Protein AF-A0A955HRU6-F1 (afdb_monomer_lite)

Structure (mmCIF, N/CA/C/O backbone):
data_AF-A0A955HRU6-F1
#
_entry.id   AF-A0A955HRU6-F1
#
loop_
_atom_site.group_PDB
_atom_site.id
_atom_site.type_symbol
_atom_site.label_atom_id
_atom_site.label_alt_id
_atom_site.label_comp_id
_atom_site.label_asym_id
_atom_site.label_entity_id
_atom_site.label_seq_id
_atom_site.pdbx_PDB_ins_code
_atom_site.Cartn_x
_atom_site.Cartn_y
_atom_site.Cartn_z
_atom_site.occupancy
_atom_site.B_iso_or_equiv
_atom_site.auth_seq_id
_atom_site.auth_comp_id
_atom_site.auth_asym_id
_atom_site.auth_atom_id
_atom_site.pdbx_PDB_model_num
ATOM 1 N N . TYR A 1 1 ? 17.288 4.575 -11.203 1.00 82.12 1 TYR A N 1
ATOM 2 C CA . TYR A 1 1 ? 16.441 4.041 -10.115 1.00 82.12 1 TYR A CA 1
ATOM 3 C C . TYR A 1 1 ? 16.611 2.543 -9.864 1.00 82.12 1 TYR A C 1
ATOM 5 O O . TYR A 1 1 ? 17.218 2.216 -8.861 1.00 82.12 1 TYR A O 1
ATOM 13 N N . ALA A 1 2 ? 16.144 1.610 -10.713 1.00 86.06 2 ALA A N 1
ATOM 14 C CA . ALA A 1 2 ? 16.245 0.167 -10.399 1.00 86.06 2 ALA A CA 1
ATOM 15 C C . ALA A 1 2 ? 17.701 -0.301 -10.150 1.00 86.06 2 ALA A C 1
ATOM 17 O O . ALA A 1 2 ? 18.005 -0.856 -9.101 1.00 86.06 2 ALA A O 1
ATOM 18 N N . GLY A 1 3 ? 18.645 0.049 -11.028 1.00 89.94 3 GLY A N 1
ATOM 19 C CA . GLY A 1 3 ? 20.064 -0.273 -10.808 1.00 89.94 3 GLY A CA 1
ATOM 20 C C . GLY A 1 3 ? 20.696 0.388 -9.569 1.00 89.94 3 GLY A C 1
ATOM 21 O O . GLY A 1 3 ? 21.671 -0.129 -9.036 1.00 89.94 3 GLY A O 1
ATOM 22 N N . GLU A 1 4 ? 20.133 1.491 -9.057 1.00 95.19 4 GLU A N 1
ATOM 23 C CA . GLU A 1 4 ? 20.649 2.177 -7.855 1.00 95.19 4 GLU A CA 1
ATOM 24 C C . GLU A 1 4 ? 20.349 1.400 -6.569 1.00 95.19 4 GLU A C 1
ATOM 26 O O . GLU A 1 4 ? 21.070 1.546 -5.586 1.00 95.19 4 GLU A O 1
ATOM 31 N N . VAL A 1 5 ? 19.308 0.560 -6.577 1.00 94.62 5 VAL A N 1
ATOM 32 C CA . VAL A 1 5 ? 18.948 -0.310 -5.446 1.00 94.62 5 VAL A CA 1
ATOM 33 C C . VAL A 1 5 ? 19.532 -1.723 -5.576 1.00 94.62 5 VAL A C 1
ATOM 35 O O . VAL A 1 5 ? 19.186 -2.605 -4.795 1.00 94.62 5 VAL A O 1
ATOM 38 N N . GLY A 1 6 ? 20.433 -1.942 -6.545 1.00 94.06 6 GLY A N 1
ATOM 39 C CA . GLY A 1 6 ? 21.198 -3.183 -6.701 1.00 94.06 6 GLY A CA 1
ATOM 40 C C . GLY A 1 6 ? 20.422 -4.365 -7.286 1.00 94.06 6 GLY A C 1
ATOM 41 O O . GLY A 1 6 ? 20.877 -5.500 -7.153 1.00 94.06 6 GLY A O 1
ATOM 42 N N . VAL A 1 7 ? 19.264 -4.129 -7.915 1.00 95.56 7 VAL A N 1
ATOM 43 C CA . VAL A 1 7 ? 18.538 -5.188 -8.634 1.00 95.56 7 VAL A CA 1
ATOM 44 C C . VAL A 1 7 ? 19.113 -5.402 -10.033 1.00 95.56 7 VAL A C 1
ATOM 46 O O . VAL A 1 7 ? 19.662 -4.479 -10.637 1.00 95.56 7 VAL A O 1
ATOM 49 N N . ASP A 1 8 ? 18.951 -6.618 -10.554 1.00 97.12 8 ASP A N 1
ATOM 50 C CA . ASP A 1 8 ? 19.240 -6.943 -11.951 1.00 97.12 8 ASP A CA 1
ATOM 51 C C . ASP A 1 8 ? 18.341 -6.101 -12.871 1.00 97.12 8 ASP A C 1
ATOM 53 O O . ASP A 1 8 ? 17.109 -6.171 -12.809 1.00 97.12 8 ASP A O 1
ATOM 57 N N . THR A 1 9 ? 18.968 -5.257 -13.689 1.00 96.31 9 THR A N 1
ATOM 58 C CA . THR A 1 9 ? 18.264 -4.301 -14.543 1.00 96.31 9 THR A CA 1
ATOM 59 C C . THR A 1 9 ? 17.571 -4.966 -15.719 1.00 96.31 9 THR A C 1
ATOM 61 O O . THR A 1 9 ? 16.497 -4.505 -16.096 1.00 96.31 9 THR A O 1
ATOM 64 N N . ASP A 1 10 ? 18.134 -6.042 -16.263 1.00 96.56 10 ASP A N 1
ATOM 65 C CA . ASP A 1 10 ? 17.559 -6.731 -17.419 1.00 96.56 10 ASP A CA 1
ATOM 66 C C . ASP A 1 10 ? 16.318 -7.507 -16.970 1.00 96.56 10 ASP A C 1
ATOM 68 O O . ASP A 1 10 ? 15.239 -7.360 -17.544 1.00 96.56 10 ASP A O 1
ATOM 72 N N . ALA A 1 11 ? 16.420 -8.206 -15.834 1.00 96.12 11 ALA A N 1
ATOM 73 C CA . ALA A 1 11 ? 15.272 -8.866 -15.216 1.00 96.12 11 ALA A CA 1
ATOM 74 C C . ALA A 1 11 ? 14.162 -7.872 -14.818 1.00 96.12 11 ALA A C 1
ATOM 76 O O . ALA A 1 11 ? 12.973 -8.193 -14.902 1.00 96.12 11 ALA A O 1
ATOM 77 N N . PHE A 1 12 ? 14.526 -6.661 -14.380 1.00 96.50 12 PHE A N 1
ATOM 78 C CA . PHE A 1 12 ? 13.556 -5.605 -14.086 1.00 96.50 12 PHE A CA 1
ATOM 79 C C . PHE A 1 12 ? 12.840 -5.115 -15.349 1.00 96.50 12 PHE A C 1
ATOM 81 O O . PHE A 1 12 ? 11.617 -4.973 -15.319 1.00 96.50 12 PHE A O 1
ATOM 88 N N . VAL A 1 13 ? 13.573 -4.866 -16.440 1.00 96.50 13 VAL A N 1
ATOM 89 C CA . VAL A 1 13 ? 12.993 -4.416 -17.716 1.00 96.50 13 VAL A CA 1
ATOM 90 C C . VAL A 1 13 ? 12.029 -5.465 -18.257 1.00 96.50 13 VAL A C 1
ATOM 92 O O . VAL A 1 13 ? 10.876 -5.133 -18.516 1.00 96.50 13 VAL A O 1
ATOM 95 N N . ASP A 1 14 ? 12.425 -6.739 -18.292 1.00 97.75 14 ASP A N 1
ATOM 96 C CA . ASP A 1 14 ? 11.539 -7.833 -18.708 1.00 97.75 14 ASP A CA 1
ATOM 97 C C . ASP A 1 14 ?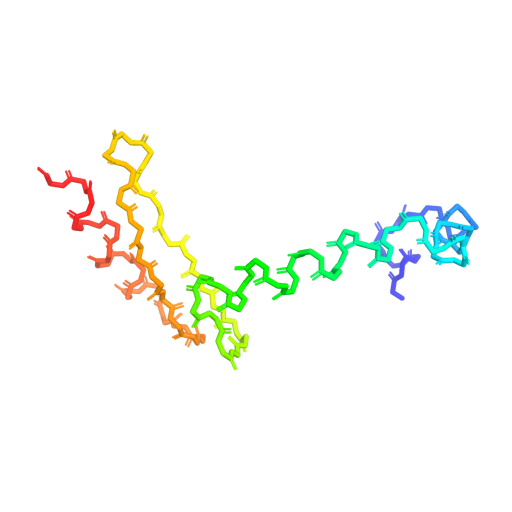 10.274 -7.910 -17.834 1.00 97.75 14 ASP A C 1
ATOM 99 O O . ASP A 1 14 ? 9.150 -8.088 -18.319 1.00 97.75 14 ASP A O 1
ATOM 103 N N . CYS A 1 15 ? 10.431 -7.741 -16.517 1.00 96.69 15 CYS A N 1
ATOM 104 C CA . CYS A 1 1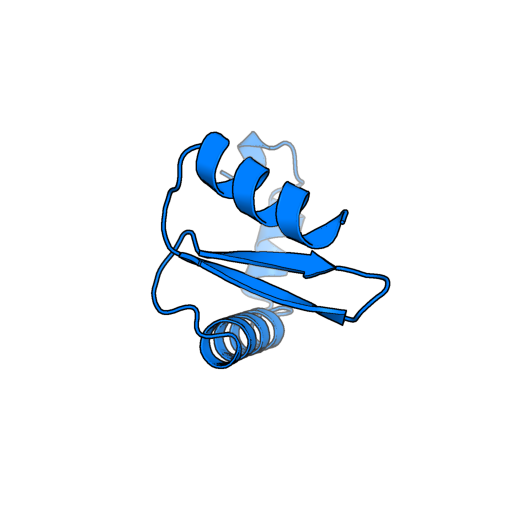5 ? 9.308 -7.725 -15.587 1.00 96.69 15 CYS A CA 1
ATOM 105 C C . CYS A 1 15 ? 8.353 -6.551 -15.848 1.00 96.69 15 CYS A C 1
ATOM 107 O O . CYS A 1 15 ? 7.135 -6.733 -15.770 1.00 96.69 15 CYS A O 1
ATOM 109 N N . LEU A 1 16 ? 8.887 -5.363 -16.130 1.00 96.38 16 LEU A N 1
ATOM 110 C CA . LEU A 1 16 ? 8.104 -4.162 -16.394 1.00 96.38 16 LEU A CA 1
ATOM 111 C C . LEU A 1 16 ? 7.374 -4.266 -17.739 1.00 96.38 16 LEU A C 1
ATOM 113 O O . LEU A 1 16 ? 6.153 -4.097 -17.786 1.00 96.38 16 LEU A O 1
ATOM 117 N N . ASP A 1 17 ? 8.102 -4.610 -18.799 1.00 97.69 17 ASP A N 1
ATOM 118 C CA . ASP A 1 17 ? 7.603 -4.640 -20.176 1.00 97.69 17 ASP A CA 1
ATOM 119 C C . ASP A 1 17 ? 6.590 -5.764 -20.401 1.00 97.69 17 ASP A C 1
ATOM 121 O O . ASP A 1 17 ? 5.639 -5.607 -21.169 1.00 97.69 17 ASP A O 1
ATOM 125 N N . SER A 1 18 ? 6.721 -6.882 -19.679 1.00 98.06 18 SER A N 1
ATOM 126 C CA . SER A 1 18 ? 5.731 -7.965 -19.728 1.00 98.06 18 SER A CA 1
ATOM 127 C C . SER A 1 18 ? 4.347 -7.562 -19.201 1.00 98.06 18 SER A C 1
ATOM 129 O O . SER A 1 18 ? 3.374 -8.283 -19.427 1.00 98.06 18 SER A O 1
ATOM 131 N N . GLY A 1 19 ? 4.236 -6.459 -18.449 1.00 97.94 19 GLY A N 1
ATOM 132 C CA . GLY A 1 19 ? 2.981 -6.039 -17.822 1.00 97.94 19 GLY A CA 1
ATOM 133 C C . GLY A 1 19 ? 2.451 -7.028 -16.777 1.00 97.94 19 GLY A C 1
ATOM 134 O O . GLY A 1 19 ? 1.286 -6.949 -16.383 1.00 97.94 19 GLY A O 1
ATOM 135 N N . LYS A 1 20 ? 3.292 -7.959 -16.300 1.00 98.00 20 LYS A N 1
ATOM 136 C CA . LYS A 1 20 ? 2.908 -9.063 -15.403 1.00 98.00 20 LYS A CA 1
ATOM 137 C C . LYS A 1 20 ? 2.088 -8.614 -14.186 1.00 98.00 20 LYS A C 1
ATOM 139 O O . LYS A 1 20 ? 1.192 -9.335 -13.757 1.00 98.00 20 LYS A O 1
ATOM 144 N N . TYR A 1 21 ? 2.373 -7.427 -13.646 1.00 98.25 21 TYR A N 1
ATOM 145 C CA . TYR A 1 21 ? 1.713 -6.879 -12.455 1.00 98.25 21 TYR A CA 1
ATOM 146 C C . TYR A 1 21 ? 0.731 -5.736 -12.745 1.00 98.25 21 TYR A C 1
ATOM 148 O O . TYR A 1 21 ? 0.235 -5.110 -11.812 1.00 98.25 21 TYR A O 1
ATOM 156 N N . THR A 1 22 ? 0.387 -5.463 -14.009 1.00 98.38 22 THR A N 1
ATOM 157 C CA . THR A 1 22 ? -0.547 -4.376 -14.350 1.00 98.38 22 THR A CA 1
ATOM 158 C C . THR A 1 22 ? -1.901 -4.534 -13.661 1.00 98.38 22 THR A C 1
ATOM 160 O O . THR A 1 22 ? -2.448 -3.548 -13.170 1.00 98.38 22 THR A O 1
ATOM 163 N N . GLN A 1 23 ? -2.452 -5.751 -13.607 1.00 98.31 23 GLN A N 1
ATOM 164 C CA . GLN A 1 23 ? -3.724 -5.973 -12.917 1.00 98.31 23 GLN A CA 1
ATOM 165 C C . GLN A 1 23 ? -3.578 -5.802 -11.403 1.00 98.31 23 GLN A C 1
ATOM 167 O O . GLN A 1 23 ? -4.408 -5.140 -10.797 1.00 98.31 23 GLN A O 1
ATOM 172 N N . HIS A 1 24 ? -2.483 -6.293 -10.824 1.00 98.31 24 HIS A N 1
ATOM 173 C CA . HIS A 1 24 ? -2.205 -6.132 -9.399 1.00 98.31 24 HIS A CA 1
ATOM 174 C C . HIS A 1 24 ? -2.163 -4.651 -8.985 1.00 98.31 24 HIS A C 1
ATOM 176 O O . HIS A 1 24 ? -2.829 -4.272 -8.031 1.00 98.31 24 HIS A O 1
ATOM 182 N N . VAL A 1 25 ? -1.502 -3.787 -9.767 1.00 98.19 25 VAL A N 1
ATOM 183 C CA . VAL A 1 25 ? -1.487 -2.333 -9.515 1.00 98.19 25 VAL A CA 1
ATOM 184 C C . VAL A 1 25 ? -2.893 -1.724 -9.586 1.00 98.19 25 VAL A C 1
ATOM 186 O O . VAL A 1 25 ? -3.238 -0.863 -8.777 1.00 98.19 25 VAL A O 1
ATOM 189 N N . LYS A 1 26 ? -3.730 -2.161 -10.538 1.00 98.38 26 LYS A N 1
ATOM 190 C CA . LYS A 1 26 ? -5.126 -1.697 -10.637 1.00 98.38 26 LYS A CA 1
ATOM 191 C C . LYS A 1 26 ? -5.955 -2.141 -9.434 1.00 98.38 26 LYS A C 1
ATOM 193 O O . LYS A 1 26 ? -6.751 -1.348 -8.932 1.00 98.38 26 LYS A O 1
ATOM 198 N N . ASP A 1 27 ? -5.762 -3.375 -8.984 1.00 98.44 27 ASP A N 1
ATOM 199 C CA . ASP A 1 27 ? -6.456 -3.934 -7.826 1.00 98.44 27 ASP A CA 1
ATOM 200 C C . ASP A 1 27 ? -6.044 -3.201 -6.543 1.00 98.44 27 ASP A C 1
ATOM 202 O O . ASP A 1 27 ? -6.910 -2.823 -5.756 1.00 98.44 27 ASP A O 1
ATOM 206 N N . ASP A 1 28 ? -4.757 -2.889 -6.377 1.00 97.19 28 ASP A N 1
ATOM 207 C CA . ASP A 1 28 ? -4.251 -2.100 -5.250 1.00 97.19 28 ASP A CA 1
ATOM 208 C C . ASP A 1 28 ? -4.815 -0.670 -5.257 1.00 97.19 28 ASP A C 1
ATOM 210 O O . ASP A 1 28 ? -5.268 -0.169 -4.224 1.00 97.19 28 ASP A O 1
ATOM 214 N N . MET A 1 29 ? -4.865 -0.013 -6.424 1.00 96.94 29 MET A N 1
ATOM 215 C CA . MET A 1 29 ? -5.496 1.306 -6.574 1.00 96.94 29 MET A CA 1
ATOM 216 C C . MET A 1 29 ? -6.986 1.283 -6.200 1.00 96.94 29 MET A C 1
ATOM 218 O O . MET A 1 29 ? -7.477 2.189 -5.515 1.00 96.94 29 MET A O 1
ATOM 222 N N . ALA A 1 30 ? -7.714 0.255 -6.646 1.00 97.44 30 ALA A N 1
ATOM 223 C CA . ALA A 1 30 ? -9.124 0.078 -6.324 1.00 97.44 30 ALA A CA 1
ATOM 224 C C . ALA A 1 30 ? -9.319 -0.214 -4.829 1.00 97.44 30 ALA A C 1
ATOM 226 O O . ALA A 1 30 ? -10.199 0.374 -4.201 1.00 97.44 30 ALA A O 1
ATOM 227 N N . GLY A 1 31 ? -8.462 -1.055 -4.244 1.00 95.44 31 GLY A N 1
ATOM 228 C CA . GLY A 1 31 ? -8.460 -1.384 -2.822 1.00 95.44 31 GLY A CA 1
ATOM 229 C C . GLY A 1 31 ? -8.202 -0.163 -1.941 1.00 95.44 31 GLY A C 1
ATOM 230 O O . GLY A 1 31 ? -8.948 0.075 -0.993 1.00 95.44 31 GLY A O 1
ATOM 231 N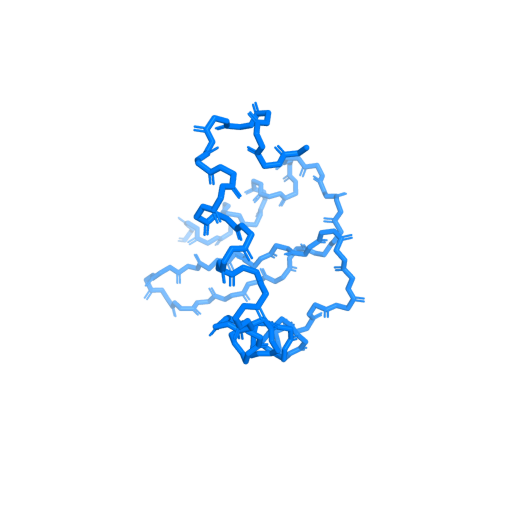 N . GLY A 1 32 ? -7.213 0.665 -2.291 1.00 95.00 32 GLY A N 1
ATOM 232 C CA . GLY A 1 32 ? -6.945 1.929 -1.602 1.00 95.00 32 GLY A CA 1
ATOM 233 C C . GLY A 1 32 ? -8.138 2.886 -1.661 1.00 95.00 32 GLY A C 1
ATOM 234 O O . GLY A 1 32 ? -8.564 3.410 -0.630 1.00 95.00 32 GLY A O 1
ATOM 235 N N . SER A 1 33 ? -8.735 3.047 -2.845 1.00 95.56 33 SER A N 1
ATOM 236 C CA . SER A 1 33 ? -9.933 3.880 -3.030 1.00 95.56 33 SER A CA 1
ATOM 237 C C . SER A 1 33 ? -11.115 3.372 -2.194 1.00 95.56 33 SER A C 1
ATOM 239 O O . SER A 1 33 ? -11.782 4.155 -1.520 1.00 95.56 33 SER A O 1
ATOM 241 N N . ALA A 1 34 ? -11.347 2.056 -2.179 1.00 95.06 34 ALA A N 1
ATOM 242 C CA . ALA A 1 34 ? -12.394 1.420 -1.379 1.00 95.06 34 ALA A CA 1
ATOM 243 C C . ALA A 1 34 ? -12.151 1.559 0.134 1.00 95.06 34 ALA A C 1
ATOM 245 O O . ALA A 1 34 ? -13.104 1.648 0.906 1.00 95.06 34 ALA A O 1
ATOM 246 N N . ALA A 1 35 ? -10.888 1.627 0.559 1.00 93.88 35 ALA A N 1
ATOM 247 C CA . ALA A 1 35 ? -10.496 1.907 1.937 1.00 93.88 35 ALA A CA 1
ATOM 248 C C . ALA A 1 35 ? -10.566 3.405 2.312 1.00 93.88 35 ALA A C 1
ATOM 250 O O . ALA A 1 35 ? -10.224 3.771 3.437 1.00 93.88 35 ALA A O 1
ATOM 251 N N . GLY A 1 36 ? -11.006 4.275 1.395 1.00 94.50 36 GLY A N 1
ATOM 252 C CA . GLY A 1 36 ? -11.180 5.711 1.628 1.00 94.50 36 GLY A CA 1
ATOM 253 C C . GLY A 1 36 ? -9.936 6.563 1.364 1.00 94.50 36 GLY A C 1
ATOM 254 O O . GLY A 1 36 ? -9.930 7.748 1.695 1.00 94.50 36 GLY A O 1
ATOM 255 N N . VAL A 1 37 ? -8.880 6.001 0.768 1.00 96.56 37 VAL A N 1
ATOM 256 C CA . VAL A 1 37 ? -7.687 6.765 0.383 1.00 96.56 37 VAL A CA 1
ATOM 257 C C . VAL A 1 37 ? -8.019 7.642 -0.825 1.00 96.56 37 VAL A C 1
ATOM 259 O O . VAL A 1 37 ? -8.277 7.143 -1.916 1.00 96.56 37 VAL A O 1
ATOM 262 N N . SER A 1 38 ? -7.976 8.961 -0.640 1.00 95.00 38 SER A N 1
ATOM 263 C CA . SER A 1 38 ? -8.194 9.954 -1.705 1.00 95.00 38 SER A CA 1
ATOM 264 C C . SER A 1 38 ? -6.915 10.679 -2.142 1.00 95.00 38 SER A C 1
ATOM 266 O O . SER A 1 38 ? -6.956 11.551 -3.005 1.00 95.00 38 SER A O 1
ATOM 268 N N . GLY A 1 39 ? -5.782 10.363 -1.516 1.00 92.94 39 GLY A N 1
ATOM 269 C CA . GLY A 1 39 ? -4.485 10.981 -1.767 1.00 92.94 39 GLY A CA 1
ATOM 270 C C . GLY A 1 39 ? -3.400 10.353 -0.896 1.00 92.94 39 GLY A C 1
ATOM 271 O O . GLY A 1 39 ? -3.698 9.729 0.122 1.00 92.94 39 GLY A O 1
ATOM 272 N N . THR A 1 40 ? -2.141 10.495 -1.307 1.00 94.12 40 THR A N 1
ATOM 273 C CA . THR A 1 40 ? -0.994 9.881 -0.626 1.00 94.12 40 THR A CA 1
ATOM 274 C C . THR A 1 40 ? -0.121 10.921 0.087 1.00 94.12 40 THR A C 1
ATOM 276 O O . THR A 1 40 ? 0.077 12.008 -0.460 1.00 94.12 40 THR A O 1
ATOM 279 N N . PRO A 1 41 ? 0.467 10.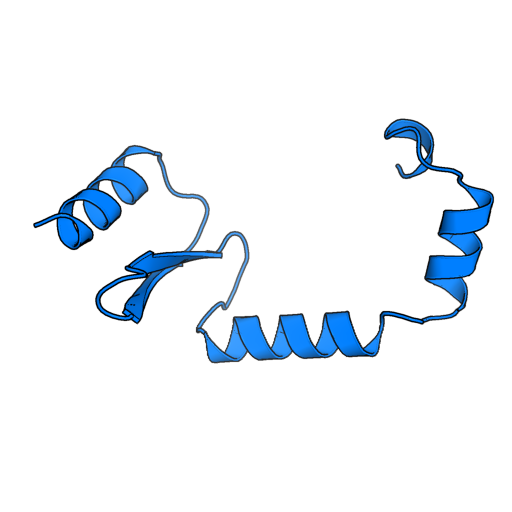586 1.251 1.00 95.44 41 PRO A N 1
ATOM 280 C CA . PRO A 1 41 ? 0.375 9.286 1.921 1.00 95.44 41 PRO A CA 1
ATOM 281 C C . PRO A 1 41 ? -0.961 9.105 2.659 1.00 95.44 41 PRO A C 1
ATOM 283 O O . PRO A 1 41 ? -1.536 10.065 3.154 1.00 95.44 41 PRO A O 1
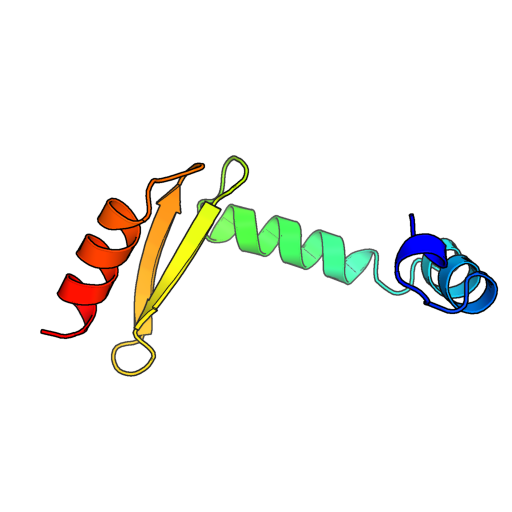ATOM 286 N N . GLY A 1 42 ? -1.451 7.868 2.728 1.00 95.06 42 GLY A N 1
ATOM 287 C CA . GLY A 1 42 ? -2.611 7.469 3.524 1.00 95.06 42 GLY A CA 1
ATOM 288 C C . GLY A 1 42 ? -2.286 6.153 4.219 1.00 95.06 42 GLY A C 1
ATOM 289 O O . GLY A 1 42 ? -1.924 5.187 3.555 1.00 95.06 42 GLY A O 1
ATOM 290 N N . ASN A 1 43 ? -2.347 6.130 5.549 1.00 95.81 43 ASN A N 1
ATOM 291 C CA . ASN A 1 43 ? -1.932 4.984 6.356 1.00 95.81 43 ASN A CA 1
ATOM 292 C C . ASN A 1 43 ? -3.158 4.331 6.985 1.00 95.81 43 ASN A C 1
ATOM 294 O O . ASN A 1 43 ? -3.967 5.026 7.589 1.00 95.81 43 ASN A O 1
ATOM 298 N N . ILE A 1 44 ? -3.292 3.012 6.886 1.00 95.50 44 ILE A N 1
ATOM 299 C CA . ILE A 1 44 ? -4.391 2.274 7.517 1.00 95.50 44 ILE A CA 1
ATOM 300 C C . ILE A 1 44 ? -3.815 1.537 8.723 1.00 95.50 44 ILE A C 1
ATOM 302 O O . ILE A 1 44 ? -3.013 0.619 8.567 1.00 95.50 44 ILE A O 1
ATOM 306 N N . ILE A 1 45 ? -4.207 1.957 9.922 1.00 95.94 45 ILE A N 1
ATOM 307 C CA . ILE A 1 45 ? -3.843 1.295 11.175 1.00 95.94 45 ILE A CA 1
ATOM 308 C C . ILE A 1 45 ? -4.874 0.204 11.429 1.00 95.94 45 ILE A C 1
ATOM 310 O O . ILE A 1 45 ? -6.073 0.467 11.345 1.00 95.94 45 ILE A O 1
ATOM 314 N N . VAL A 1 46 ? -4.415 -1.015 11.702 1.00 95.62 46 VAL A N 1
ATOM 315 C CA . VAL A 1 46 ? -5.271 -2.192 11.890 1.00 95.62 46 VAL A CA 1
ATOM 316 C C . VAL A 1 46 ? -4.963 -2.823 13.242 1.00 95.62 46 VAL A C 1
ATOM 318 O O . VAL A 1 46 ? -3.804 -3.121 13.528 1.00 95.62 46 VAL A O 1
ATOM 321 N N . ASN A 1 47 ? -5.991 -3.045 14.060 1.00 96.25 47 ASN A N 1
ATOM 322 C CA . ASN A 1 47 ? -5.897 -3.940 15.206 1.00 96.25 47 ASN A CA 1
ATOM 323 C C . ASN A 1 47 ? -6.137 -5.377 14.714 1.00 96.25 47 ASN A C 1
ATOM 325 O O . ASN A 1 47 ? -7.211 -5.695 14.207 1.00 96.25 47 ASN A O 1
ATOM 329 N N . ASN A 1 48 ? -5.135 -6.248 14.844 1.00 94.31 48 ASN A N 1
ATOM 330 C CA . ASN A 1 48 ? -5.217 -7.624 14.342 1.00 94.31 48 ASN A CA 1
ATOM 331 C C . ASN A 1 48 ? -6.093 -8.549 15.204 1.00 94.31 48 ASN A C 1
ATOM 333 O O . ASN A 1 48 ? -6.509 -9.596 14.715 1.00 94.31 48 ASN A O 1
ATOM 337 N N . GLU A 1 49 ? -6.364 -8.188 16.459 1.00 95.19 49 GLU A N 1
ATOM 338 C CA . GLU A 1 49 ? -7.211 -8.969 17.367 1.00 95.19 49 GLU A CA 1
ATOM 339 C C . GLU A 1 49 ? -8.694 -8.647 17.158 1.00 95.19 49 GLU A C 1
ATOM 341 O O . GLU A 1 49 ? -9.515 -9.555 17.034 1.00 95.19 49 GLU A O 1
ATOM 346 N N . THR A 1 50 ? -9.041 -7.359 17.079 1.00 95.69 50 THR A N 1
ATOM 347 C CA . THR A 1 50 ? -10.436 -6.905 16.929 1.00 95.69 50 THR A CA 1
ATOM 348 C C . THR A 1 50 ? -10.859 -6.748 15.469 1.00 95.69 50 THR A C 1
ATOM 350 O O . THR A 1 50 ? -12.050 -6.756 15.158 1.00 95.69 50 THR A O 1
ATOM 353 N N . GLY A 1 51 ? -9.896 -6.599 14.558 1.00 94.44 51 GLY A N 1
ATOM 354 C CA . GLY A 1 51 ? -10.140 -6.278 13.154 1.00 94.44 51 GLY A CA 1
ATOM 355 C C . GLY A 1 51 ? -10.516 -4.814 12.906 1.00 94.44 51 GLY A C 1
ATOM 356 O O . GLY A 1 51 ? -10.857 -4.473 11.769 1.00 94.44 51 GLY A O 1
ATOM 357 N N . GLU A 1 52 ? -10.464 -3.951 13.928 1.00 94.50 52 GLU A N 1
ATOM 358 C CA . GLU A 1 52 ? -10.722 -2.516 13.791 1.00 94.50 52 GLU A CA 1
ATOM 359 C C . GLU A 1 52 ? -9.684 -1.844 12.888 1.00 94.50 52 GLU A C 1
ATOM 361 O O . GLU A 1 52 ? -8.504 -2.207 12.878 1.00 94.50 52 GLU A O 1
ATOM 366 N N . LYS A 1 53 ? -10.139 -0.865 12.098 1.00 94.44 53 LYS A N 1
ATOM 367 C CA . LYS A 1 53 ? -9.316 -0.169 11.104 1.00 94.44 53 LYS A CA 1
ATOM 368 C C . LYS A 1 53 ? -9.545 1.331 11.169 1.00 94.44 53 LYS A C 1
ATOM 370 O O . LYS A 1 53 ? -10.692 1.777 11.198 1.00 94.44 53 LYS A O 1
ATOM 375 N N . GLN A 1 54 ? -8.465 2.101 11.085 1.00 95.06 54 GLN A N 1
ATOM 376 C CA . GLN A 1 54 ? -8.518 3.557 11.027 1.00 95.06 54 GLN A CA 1
ATOM 377 C C . GLN A 1 54 ? -7.563 4.105 9.970 1.00 95.06 54 GLN A C 1
ATOM 379 O O . GLN A 1 54 ? -6.370 3.804 9.964 1.00 95.06 54 GLN A O 1
ATOM 384 N N . LEU A 1 55 ? -8.095 4.959 9.095 1.00 95.44 55 LEU A N 1
ATOM 385 C CA . LEU A 1 55 ? -7.312 5.714 8.125 1.00 95.44 55 LEU A CA 1
ATOM 386 C C . LEU A 1 55 ? -6.713 6.966 8.784 1.00 95.44 55 LEU A C 1
ATOM 388 O O . LEU A 1 55 ? -7.428 7.836 9.276 1.00 95.44 55 LEU A O 1
ATOM 392 N N . VAL A 1 56 ? -5.392 7.082 8.727 1.00 95.88 56 VAL A N 1
ATOM 393 C CA . VAL A 1 56 ? -4.610 8.277 9.046 1.00 95.88 56 VAL A CA 1
ATOM 394 C C . VAL A 1 56 ? -4.181 8.911 7.721 1.00 95.88 56 VAL A C 1
ATOM 396 O O . VAL A 1 56 ? -3.231 8.465 7.071 1.00 95.88 56 VAL A O 1
ATOM 399 N N . SER A 1 57 ? -4.940 9.922 7.291 1.00 96.31 57 SER A N 1
ATOM 400 C CA . SER A 1 57 ? -4.775 10.572 5.986 1.00 96.31 57 SER A CA 1
ATOM 401 C C . SER A 1 57 ? -3.691 11.653 6.000 1.00 96.31 57 SER A C 1
ATOM 403 O O . SER A 1 57 ? -3.616 12.474 6.918 1.00 96.31 57 SER A O 1
ATOM 405 N N . GLY A 1 58 ? -2.878 11.684 4.949 1.00 95.94 58 GLY A N 1
ATOM 406 C CA . GLY A 1 58 ? -1.804 12.646 4.750 1.00 95.94 58 GLY A CA 1
ATOM 407 C C . GLY A 1 58 ? -0.503 12.284 5.465 1.00 95.94 58 GLY A C 1
ATOM 408 O O . GLY A 1 58 ? -0.386 11.292 6.188 1.00 95.94 58 GLY A O 1
ATOM 409 N N . ALA A 1 59 ? 0.505 13.128 5.249 1.00 97.06 59 ALA A N 1
ATOM 410 C CA . ALA A 1 59 ? 1.770 13.048 5.966 1.00 97.06 59 ALA A CA 1
ATOM 411 C C . ALA A 1 59 ? 1.557 13.593 7.382 1.00 97.06 59 ALA A C 1
ATOM 413 O O . ALA A 1 59 ? 1.472 14.803 7.585 1.00 97.06 59 ALA A O 1
ATOM 414 N N . GLN A 1 60 ? 1.415 12.692 8.348 1.00 96.38 60 GLN A N 1
ATOM 415 C CA . GLN A 1 60 ? 1.144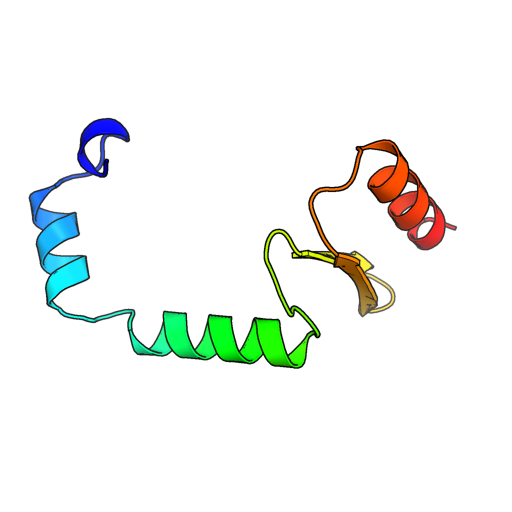 13.035 9.741 1.00 96.38 60 GLN A CA 1
ATOM 416 C C . GLN A 1 60 ? 2.414 12.919 10.599 1.00 96.38 60 GLN A C 1
ATOM 418 O O . GLN A 1 60 ? 3.303 12.126 10.280 1.00 96.38 60 GLN A O 1
ATOM 423 N N . PRO A 1 61 ? 2.528 13.687 11.697 1.00 97.69 61 PRO A N 1
ATOM 424 C CA . PRO A 1 61 ? 3.620 13.527 12.650 1.00 97.69 61 PRO A CA 1
ATOM 425 C C . PRO A 1 61 ? 3.484 12.218 13.437 1.00 97.69 61 PRO A C 1
ATOM 427 O O . PRO A 1 61 ? 2.383 11.700 13.632 1.00 97.69 61 PRO A O 1
ATOM 430 N N . PHE A 1 62 ? 4.607 11.728 13.970 1.00 97.50 62 PHE A N 1
ATOM 431 C CA . PHE A 1 62 ? 4.675 10.520 14.803 1.00 97.50 62 PHE A CA 1
ATOM 432 C C . PHE A 1 62 ? 3.628 10.495 15.930 1.00 97.50 62 PHE A C 1
ATOM 434 O O . PHE A 1 62 ? 2.982 9.475 16.154 1.00 97.50 62 PHE A O 1
ATOM 441 N N . THR A 1 63 ? 3.406 11.629 16.598 1.00 97.69 63 THR A N 1
ATOM 442 C CA . THR A 1 63 ? 2.462 11.755 17.722 1.00 97.69 63 THR A CA 1
ATOM 443 C C . THR A 1 63 ? 1.030 11.377 17.351 1.00 97.69 63 THR A C 1
ATOM 445 O O . THR A 1 63 ? 0.295 10.845 18.185 1.00 97.69 63 THR A O 1
ATOM 448 N N . ASN A 1 64 ? 0.627 11.618 16.101 1.00 96.06 64 ASN A N 1
ATOM 449 C CA . ASN A 1 64 ? -0.708 11.267 15.629 1.00 96.06 64 ASN A CA 1
ATOM 450 C C . ASN A 1 64 ? -0.831 9.750 15.468 1.00 96.06 64 ASN A C 1
ATOM 452 O O . ASN A 1 64 ? -1.841 9.184 15.869 1.00 96.06 64 ASN A O 1
ATOM 456 N N . PHE A 1 65 ? 0.212 9.081 14.969 1.00 96.88 65 PHE A N 1
ATOM 457 C CA . PHE A 1 65 ? 0.252 7.618 14.908 1.00 96.88 65 PHE A CA 1
ATOM 458 C C . PHE A 1 65 ? 0.236 6.997 16.299 1.00 96.88 65 PHE A C 1
ATOM 460 O O . PHE A 1 65 ? -0.573 6.108 16.551 1.00 96.88 65 PHE A O 1
ATOM 467 N N . GLN A 1 66 ? 1.073 7.504 17.208 1.00 96.75 66 GLN A N 1
ATOM 468 C CA . GLN A 1 66 ? 1.116 7.031 18.590 1.00 96.75 66 GLN A CA 1
ATOM 469 C C . GLN A 1 66 ? -0.269 7.115 19.242 1.00 96.75 66 GLN A C 1
ATOM 471 O O . GLN A 1 66 ? -0.745 6.133 19.796 1.00 96.75 66 GLN A O 1
ATOM 476 N N . SER A 1 67 ? -0.961 8.246 19.084 1.00 96.19 67 SER A N 1
ATOM 477 C CA . SER A 1 67 ? -2.293 8.446 19.667 1.00 96.19 67 SER A CA 1
ATOM 478 C C . SER A 1 67 ? -3.339 7.444 19.166 1.00 96.19 67 SER A C 1
ATOM 480 O O . SER A 1 67 ? -4.234 7.084 19.925 1.00 96.19 67 SER A O 1
ATOM 482 N N . VAL A 1 68 ? -3.260 7.015 17.901 1.00 95.69 68 VAL A N 1
ATOM 483 C CA . VAL A 1 68 ? -4.178 6.015 17.323 1.00 95.69 68 VAL A CA 1
ATOM 484 C C . VAL A 1 68 ? -3.819 4.610 17.796 1.00 95.69 68 VAL A C 1
ATOM 486 O O . VAL A 1 68 ? -4.697 3.850 18.186 1.00 95.69 68 VAL A O 1
ATOM 489 N N . ILE A 1 69 ? -2.529 4.274 17.819 1.00 96.12 69 ILE A N 1
ATOM 490 C CA . ILE A 1 69 ? -2.058 2.968 18.297 1.00 96.12 69 ILE A CA 1
ATOM 491 C C . ILE A 1 69 ? -2.407 2.784 19.780 1.00 96.12 69 ILE A C 1
ATOM 493 O O . ILE A 1 69 ? -2.950 1.748 20.151 1.00 96.12 69 ILE A O 1
ATOM 497 N N . ASP A 1 70 ? -2.199 3.807 20.612 1.00 96.12 70 ASP A N 1
ATOM 498 C CA . ASP A 1 70 ? -2.540 3.778 22.039 1.00 96.12 70 ASP A CA 1
ATOM 499 C C . ASP A 1 70 ? -4.051 3.610 22.285 1.00 96.12 70 ASP A C 1
ATOM 501 O O . ASP A 1 70 ? -4.452 3.152 23.352 1.00 96.12 70 ASP A O 1
ATOM 505 N N . GLN A 1 71 ? -4.913 3.981 21.328 1.00 93.88 71 GLN A N 1
ATOM 506 C CA . GLN A 1 71 ? -6.354 3.704 21.408 1.00 93.88 71 GLN A CA 1
ATOM 507 C C . GLN A 1 71 ? -6.667 2.230 21.149 1.00 93.88 71 GLN A C 1
ATOM 509 O O . GLN A 1 71 ? -7.591 1.708 21.759 1.00 93.88 71 GLN A O 1
ATOM 514 N N . TYR A 1 72 ? -5.898 1.565 20.286 1.00 94.50 72 TYR A N 1
ATOM 515 C CA . TYR A 1 72 ? -6.092 0.156 19.931 1.00 94.50 72 TYR A CA 1
ATOM 516 C C . TYR A 1 72 ? -5.499 -0.829 20.943 1.00 94.50 72 TYR A C 1
ATOM 518 O O . TYR A 1 72 ? -5.805 -2.013 20.867 1.00 94.50 72 TYR A O 1
ATOM 526 N N . LEU A 1 73 ? -4.657 -0.361 21.867 1.00 92.69 73 LEU A N 1
ATOM 527 C CA . LEU A 1 73 ? -4.017 -1.185 22.900 1.00 92.69 73 LEU A CA 1
ATOM 528 C C . LEU A 1 73 ? -4.706 -1.116 24.276 1.00 92.69 73 LEU A C 1
ATOM 530 O O . LEU A 1 73 ? -4.194 -1.696 25.234 1.00 92.69 73 LEU A O 1
ATOM 534 N N . LYS A 1 74 ? -5.811 -0.374 24.399 1.00 79.75 74 LYS A N 1
ATOM 535 C CA . LYS A 1 74 ? -6.622 -0.304 25.625 1.00 79.75 74 LYS A CA 1
ATOM 536 C C . LYS A 1 74 ? -7.668 -1.404 25.654 1.00 79.75 74 LYS A C 1
ATOM 538 O O . LYS A 1 74 ? -7.921 -1.896 26.774 1.00 79.75 74 LYS A O 1
#

Secondary structure (DSSP, 8-state):
-GGGGT--HHHHHHHHHTTTTHHHHHHHHHHHHHTT--SSSEEEEE-TTT--EEEEESS--HHHHHHHHHHHT-

Sequence (74 aa):
YAGEVGVDTDAFVDCLDSGKYTQHVKDDMAGGSAAGVSGTPGNIIVNNETGEKQLVSGAQPFTNFQSVIDQYLK

Foldseek 3Di:
DCVVVPDDPVVVVCVVVVCPCVVVVVVVVVVCVVVVAPDPPWDWDAQPVVRDIDIDHDDDDPVVVVVVVVVSVD

Radius of gyration: 17.27 Å; chains: 1; bounding box: 34×23×46 Å

pLDDT: mean 95.47, std 3.09, range [79.75, 98.44]